Protein AF-A0AAN0SKT2-F1 (afdb_monomer_lite)

Structure (mmCIF, N/CA/C/O backbone):
data_AF-A0AAN0SKT2-F1
#
_entry.id   AF-A0AAN0SKT2-F1
#
loop_
_atom_site.group_PDB
_atom_site.id
_atom_site.type_symbol
_atom_site.label_atom_id
_atom_site.label_alt_id
_atom_site.label_comp_id
_atom_site.label_asym_id
_atom_site.label_entity_id
_atom_site.label_seq_id
_atom_site.pdbx_PDB_ins_code
_atom_site.Cartn_x
_atom_site.Cartn_y
_atom_site.Cartn_z
_atom_site.occupancy
_atom_site.B_iso_or_equiv
_atom_site.auth_seq_id
_atom_site.auth_comp_id
_atom_site.auth_asym_id
_atom_site.auth_atom_id
_atom_site.pdbx_PDB_model_num
ATOM 1 N N . MET A 1 1 ? 56.799 11.874 -54.234 1.00 42.91 1 MET A N 1
ATOM 2 C CA . MET A 1 1 ? 55.718 11.894 -53.226 1.00 42.91 1 MET A CA 1
ATOM 3 C C . MET A 1 1 ? 56.307 11.417 -51.913 1.00 42.91 1 MET A C 1
ATOM 5 O O . MET A 1 1 ? 56.410 10.221 -51.697 1.00 42.91 1 MET A O 1
ATOM 9 N N . HIS A 1 2 ? 56.793 12.345 -51.094 1.00 41.38 2 HIS A N 1
ATOM 10 C CA . HIS A 1 2 ? 57.311 12.029 -49.767 1.00 41.38 2 HIS A CA 1
ATOM 11 C C . HIS A 1 2 ? 56.230 12.372 -48.746 1.00 41.38 2 HIS A C 1
ATOM 13 O O . HIS A 1 2 ? 56.088 13.529 -48.367 1.00 41.38 2 HIS A O 1
ATOM 19 N N . PHE A 1 3 ? 55.468 11.366 -48.320 1.00 46.66 3 PHE A N 1
ATOM 20 C CA . PHE A 1 3 ? 54.806 11.412 -47.021 1.00 46.66 3 PHE A CA 1
ATOM 21 C C . PHE A 1 3 ? 55.789 10.825 -46.009 1.00 46.66 3 PHE A C 1
ATOM 23 O O . PHE A 1 3 ? 55.989 9.617 -45.919 1.00 46.66 3 PHE A O 1
ATOM 30 N N . SER A 1 4 ? 56.495 11.719 -45.323 1.00 54.00 4 SER A N 1
ATOM 31 C CA . SER A 1 4 ? 57.248 11.399 -44.116 1.00 54.00 4 SER A CA 1
ATOM 32 C C . SER A 1 4 ? 56.243 11.052 -43.019 1.00 54.00 4 SER A C 1
ATOM 34 O O . SER A 1 4 ? 55.553 11.942 -42.529 1.00 54.00 4 SER A O 1
ATOM 36 N N . SER A 1 5 ? 56.189 9.767 -42.650 1.00 68.44 5 SER A N 1
ATOM 37 C CA . SER A 1 5 ? 55.204 9.140 -41.752 1.00 68.44 5 SER A CA 1
ATOM 38 C C . SER A 1 5 ? 53.780 9.188 -42.317 1.00 68.44 5 SER A C 1
ATOM 40 O O . SER A 1 5 ? 53.312 10.253 -42.703 1.00 68.44 5 SER A O 1
ATOM 42 N N . GLY A 1 6 ? 53.047 8.078 -42.381 1.00 53.19 6 GLY A N 1
ATOM 43 C CA . GLY A 1 6 ? 51.625 8.229 -42.688 1.00 53.19 6 GLY A CA 1
ATOM 44 C C . GLY A 1 6 ? 50.953 7.007 -43.260 1.00 53.19 6 GLY A C 1
ATOM 45 O O . GLY A 1 6 ? 51.265 6.574 -44.365 1.00 53.19 6 GLY A O 1
ATOM 46 N N . TYR A 1 7 ? 49.975 6.521 -42.505 1.00 63.28 7 TYR A N 1
ATOM 47 C CA . TYR A 1 7 ? 48.853 5.743 -43.007 1.00 63.28 7 TYR A CA 1
ATOM 48 C C . TYR A 1 7 ? 48.294 6.343 -44.305 1.00 63.28 7 TYR A C 1
ATOM 50 O O . TYR A 1 7 ? 48.241 7.567 -44.466 1.00 63.28 7 TYR A O 1
ATOM 58 N N . SER A 1 8 ? 47.832 5.494 -45.223 1.00 81.00 8 SER A N 1
ATOM 59 C CA . SER A 1 8 ? 47.106 5.965 -46.400 1.00 81.00 8 SER A CA 1
ATOM 60 C C . SER A 1 8 ? 45.823 6.697 -45.979 1.00 81.00 8 SER A C 1
ATOM 62 O O . SER A 1 8 ? 45.247 6.453 -44.914 1.00 81.00 8 SER A O 1
ATOM 64 N N . LEU A 1 9 ? 45.339 7.602 -46.832 1.00 79.81 9 LEU A N 1
ATOM 65 C CA . LEU A 1 9 ? 44.083 8.323 -46.600 1.00 79.81 9 LEU A CA 1
ATOM 66 C C . LEU A 1 9 ? 42.910 7.356 -46.346 1.00 79.81 9 LEU A C 1
ATOM 68 O O . LEU A 1 9 ? 42.056 7.625 -45.505 1.00 79.81 9 LEU A O 1
ATOM 72 N N . VAL A 1 10 ? 42.915 6.197 -47.012 1.00 81.44 10 VAL A N 1
ATOM 73 C CA . VAL A 1 10 ? 41.916 5.134 -46.832 1.00 81.44 10 VAL A CA 1
ATOM 74 C C . VAL A 1 10 ? 42.013 4.501 -45.444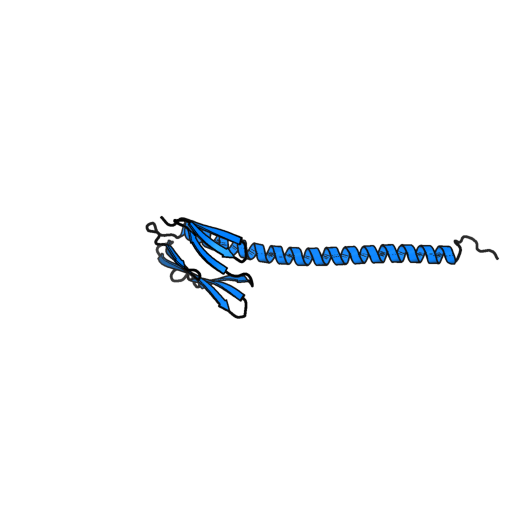 1.00 81.44 10 VAL A C 1
ATOM 76 O O . VAL A 1 10 ? 40.995 4.336 -44.780 1.00 81.44 10 VAL A O 1
ATOM 79 N N . GLU A 1 11 ? 43.221 4.194 -44.972 1.00 82.88 11 GLU A N 1
ATOM 80 C CA . GLU A 1 11 ? 43.438 3.621 -43.635 1.00 82.88 11 GLU A CA 1
ATOM 81 C C . GLU A 1 11 ? 43.041 4.604 -42.531 1.00 82.88 11 GLU A C 1
ATOM 83 O O . GLU A 1 11 ? 42.430 4.210 -41.541 1.00 82.88 11 GLU A O 1
ATOM 88 N N . THR A 1 12 ? 43.313 5.896 -42.729 1.00 84.06 12 THR A N 1
ATOM 89 C CA . THR A 1 12 ? 42.918 6.948 -41.783 1.00 84.06 12 THR A CA 1
ATOM 90 C C . THR A 1 12 ? 41.394 7.086 -41.711 1.00 84.06 12 THR A C 1
ATOM 92 O O . THR A 1 12 ? 40.831 7.170 -40.620 1.00 84.06 12 THR A O 1
ATOM 95 N N . LEU A 1 13 ? 40.699 7.050 -42.855 1.00 85.19 13 LEU A N 1
ATOM 96 C CA . LEU A 1 13 ? 39.233 7.073 -42.908 1.00 85.19 13 LEU A CA 1
ATOM 97 C C . LEU A 1 13 ? 38.610 5.816 -42.288 1.00 85.19 13 LEU A C 1
ATOM 99 O O . LEU A 1 13 ? 37.642 5.926 -41.537 1.00 85.19 13 LEU A O 1
ATOM 103 N N . ALA A 1 14 ? 39.176 4.638 -42.560 1.00 85.19 14 ALA A N 1
ATOM 104 C CA . ALA A 1 14 ? 38.724 3.382 -41.970 1.00 85.19 14 ALA A CA 1
ATOM 105 C C . ALA A 1 14 ? 38.882 3.395 -40.441 1.00 85.19 14 ALA A C 1
ATOM 107 O O . ALA A 1 14 ? 37.960 3.021 -39.718 1.00 85.19 14 ALA A O 1
ATOM 108 N N . LEU A 1 15 ? 40.013 3.897 -39.938 1.00 88.56 15 LEU A N 1
ATOM 109 C CA . LEU A 1 15 ? 40.272 4.010 -38.505 1.00 88.56 15 LEU A CA 1
ATOM 110 C C . LEU A 1 15 ? 39.320 5.010 -37.832 1.00 88.56 15 LEU A C 1
ATOM 112 O O . LEU A 1 15 ? 38.754 4.698 -36.785 1.00 88.56 15 LEU A O 1
ATOM 116 N N . MET A 1 16 ? 39.064 6.166 -38.459 1.00 88.81 16 MET A N 1
ATOM 117 C CA . MET A 1 16 ? 38.055 7.116 -37.976 1.00 88.81 16 MET A CA 1
ATOM 118 C C . MET A 1 16 ? 36.652 6.502 -37.952 1.00 88.81 16 MET A C 1
ATOM 120 O O . MET A 1 16 ? 35.941 6.664 -36.964 1.00 88.81 16 MET A O 1
ATOM 124 N N . PHE A 1 17 ? 36.255 5.759 -38.987 1.00 90.06 17 PHE A N 1
ATOM 125 C CA . PHE A 1 17 ? 34.953 5.089 -39.028 1.00 90.06 17 PHE A CA 1
ATOM 126 C C . PHE A 1 17 ? 34.803 4.041 -37.913 1.00 90.06 17 PHE A C 1
ATOM 128 O O . PHE A 1 17 ? 33.774 4.000 -37.233 1.00 90.06 17 PHE A O 1
ATOM 135 N N . CYS A 1 18 ? 35.842 3.236 -37.669 1.00 90.50 18 CYS A N 1
ATOM 136 C CA . CYS A 1 18 ? 35.865 2.273 -36.569 1.00 90.50 18 CYS A CA 1
ATOM 137 C C . CYS A 1 18 ? 35.736 2.967 -35.206 1.00 90.50 18 CYS A C 1
ATOM 139 O O . CYS A 1 18 ? 34.903 2.563 -34.395 1.00 90.50 18 CYS A O 1
ATOM 141 N N . ILE A 1 19 ? 36.495 4.043 -34.968 1.00 91.50 19 ILE A N 1
ATOM 142 C CA . ILE A 1 19 ? 36.412 4.822 -33.723 1.00 91.50 19 ILE A CA 1
ATOM 143 C C . ILE A 1 19 ? 35.011 5.416 -33.552 1.00 91.50 19 ILE A C 1
ATOM 145 O O . ILE A 1 19 ? 34.413 5.266 -32.489 1.00 91.50 19 ILE A O 1
ATOM 149 N N . CYS A 1 20 ? 34.447 6.025 -34.597 1.00 91.12 20 CYS A N 1
ATOM 150 C CA . CYS A 1 20 ? 33.089 6.566 -34.566 1.00 91.12 20 CYS A CA 1
ATOM 151 C C . CYS A 1 20 ? 32.056 5.486 -34.22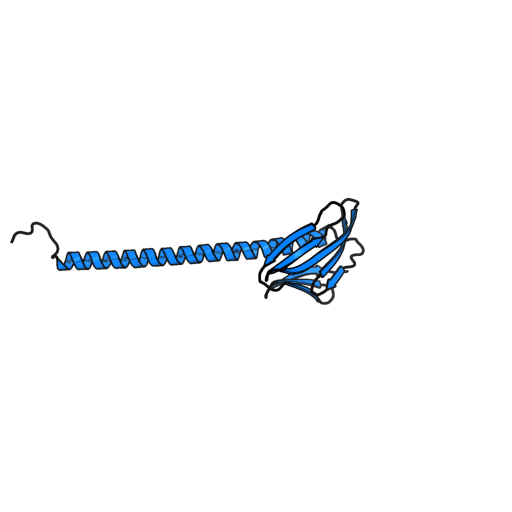7 1.00 91.12 20 CYS A C 1
ATOM 153 O O . CYS A 1 20 ? 31.167 5.725 -33.415 1.00 91.12 20 CYS A O 1
ATOM 155 N N . THR A 1 21 ? 32.194 4.285 -34.790 1.00 92.19 21 THR A N 1
ATOM 156 C CA . THR A 1 21 ? 31.291 3.163 -34.499 1.00 92.19 21 THR A CA 1
ATOM 157 C C . THR A 1 21 ? 31.382 2.744 -33.032 1.00 92.19 21 THR A C 1
ATOM 159 O O . THR A 1 21 ? 30.355 2.607 -32.368 1.00 92.19 21 THR A O 1
ATOM 162 N N . VAL A 1 22 ? 32.597 2.609 -32.492 1.00 93.31 22 VAL A N 1
ATOM 163 C CA . VAL A 1 22 ? 32.817 2.267 -31.076 1.00 93.31 22 VAL A CA 1
ATOM 164 C C . VAL A 1 22 ? 32.230 3.336 -30.153 1.00 93.31 22 VAL A C 1
ATOM 166 O O . VAL A 1 22 ? 31.532 3.003 -29.196 1.00 93.31 22 VAL A O 1
ATOM 169 N N . VAL A 1 23 ? 32.450 4.617 -30.459 1.00 93.44 23 VAL A N 1
ATOM 170 C CA . VAL A 1 23 ? 31.891 5.736 -29.687 1.00 93.44 23 VAL A CA 1
ATOM 171 C C . VAL A 1 23 ? 30.363 5.722 -29.733 1.00 93.44 23 VAL A C 1
ATOM 173 O O . VAL A 1 23 ? 29.727 5.840 -28.689 1.00 93.44 23 VAL A O 1
ATOM 176 N N . MET A 1 24 ? 29.758 5.517 -30.905 1.00 92.44 24 MET A N 1
ATOM 177 C CA . MET A 1 24 ? 28.300 5.463 -31.057 1.00 92.44 24 MET A CA 1
ATOM 178 C C . MET A 1 24 ? 27.681 4.304 -30.270 1.00 92.44 24 MET A C 1
ATOM 180 O O . MET A 1 24 ? 26.698 4.507 -29.557 1.00 92.44 24 MET A O 1
ATOM 184 N N . VAL A 1 25 ? 28.276 3.109 -30.334 1.00 93.38 25 VAL A N 1
ATOM 185 C CA . VAL A 1 25 ? 27.835 1.948 -29.541 1.00 93.38 25 VAL A CA 1
ATOM 186 C C . VAL A 1 25 ? 27.988 2.220 -28.043 1.00 93.38 25 VAL A C 1
ATOM 188 O O . VAL A 1 25 ? 27.077 1.911 -27.270 1.00 93.38 25 VAL A O 1
ATOM 191 N N . GLY A 1 26 ? 29.094 2.839 -27.622 1.00 90.94 26 GLY A N 1
ATOM 192 C CA . GLY A 1 26 ? 29.319 3.234 -26.232 1.00 90.94 26 GLY A CA 1
ATOM 193 C C . GLY A 1 26 ? 28.270 4.228 -25.726 1.00 90.94 26 GLY A C 1
ATOM 194 O O . GLY A 1 26 ? 27.662 4.005 -24.679 1.00 90.94 26 GLY A O 1
ATOM 195 N N . LEU A 1 27 ? 27.987 5.284 -26.494 1.00 91.44 27 LEU A N 1
ATOM 196 C CA . LEU A 1 27 ? 26.970 6.286 -26.158 1.00 91.44 27 LEU A CA 1
ATOM 197 C C . LEU A 1 27 ? 25.559 5.688 -26.128 1.00 91.44 27 LEU A C 1
ATOM 199 O O . LEU A 1 27 ? 24.777 6.008 -25.231 1.00 91.44 27 LEU A O 1
ATOM 203 N N . PHE A 1 28 ? 25.232 4.794 -27.064 1.00 89.94 28 PHE A N 1
ATOM 204 C CA . PHE A 1 28 ? 23.941 4.107 -27.086 1.00 89.94 28 PHE A CA 1
ATOM 205 C C . PHE A 1 28 ? 23.765 3.193 -25.869 1.00 89.94 28 PHE A C 1
ATOM 207 O O . PHE A 1 28 ? 22.729 3.235 -25.207 1.00 89.94 28 PHE A O 1
ATOM 214 N N . SER A 1 29 ? 24.803 2.428 -25.526 1.00 88.38 29 SER A N 1
ATOM 215 C CA . SER A 1 29 ? 24.805 1.548 -24.353 1.00 88.38 29 SER A CA 1
ATOM 216 C C . SER A 1 29 ? 24.652 2.347 -23.058 1.00 88.38 29 SER A C 1
ATOM 218 O O . SER A 1 29 ? 23.847 1.987 -22.200 1.00 88.38 29 SER A O 1
ATOM 220 N N . LEU A 1 30 ? 25.358 3.477 -22.941 1.00 89.44 30 LEU A N 1
ATOM 221 C CA . LEU A 1 30 ? 25.233 4.389 -21.805 1.00 89.44 30 LEU A CA 1
ATOM 222 C C . LEU A 1 30 ? 23.826 4.997 -21.717 1.00 89.44 30 LEU A C 1
ATOM 224 O O . LEU A 1 30 ? 23.242 5.034 -20.637 1.00 89.44 30 LEU A O 1
ATOM 228 N N . SER A 1 31 ? 23.255 5.438 -22.842 1.00 89.31 31 SER A N 1
ATOM 229 C CA . SER A 1 31 ? 21.890 5.978 -22.888 1.00 89.31 31 SER A CA 1
ATOM 230 C C . SER A 1 31 ? 20.857 4.944 -22.437 1.00 89.31 31 SER A C 1
ATOM 232 O O . SER A 1 31 ? 19.975 5.260 -21.634 1.00 89.31 31 SER A O 1
ATOM 234 N N . LEU A 1 32 ? 20.989 3.699 -22.903 1.00 87.88 32 LEU A N 1
ATOM 235 C CA . LEU A 1 32 ? 20.121 2.599 -22.500 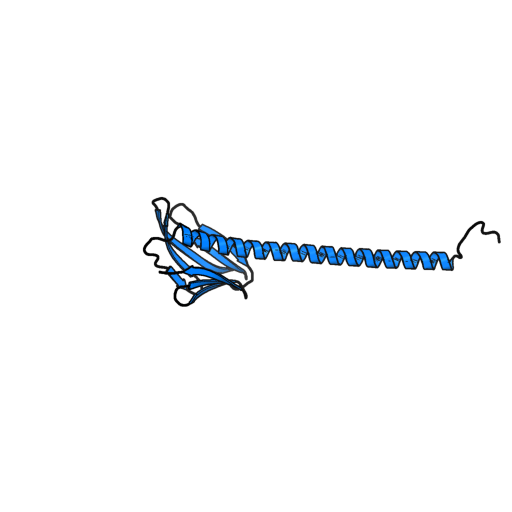1.00 87.88 32 LEU A CA 1
ATOM 236 C C . LEU A 1 32 ? 20.262 2.307 -21.002 1.00 87.88 32 LEU A C 1
ATOM 238 O O . LEU A 1 32 ? 19.256 2.256 -20.302 1.00 87.88 32 LEU A O 1
ATOM 242 N N . ALA A 1 33 ? 21.492 2.200 -20.492 1.00 87.56 33 ALA A N 1
ATOM 243 C CA . ALA A 1 33 ? 21.752 1.968 -19.073 1.00 87.56 33 ALA A CA 1
ATOM 244 C C . ALA A 1 33 ? 21.160 3.076 -18.186 1.00 87.56 33 ALA A C 1
ATOM 246 O O . ALA A 1 33 ? 20.529 2.783 -17.170 1.00 87.56 33 ALA A O 1
ATOM 247 N N . MET A 1 34 ? 21.297 4.343 -18.589 1.00 85.75 34 MET A N 1
ATOM 248 C CA . MET A 1 34 ? 20.731 5.480 -17.858 1.00 85.75 34 MET A CA 1
ATOM 249 C C . MET A 1 34 ? 19.199 5.470 -17.858 1.00 85.75 34 MET A C 1
ATOM 251 O O . MET A 1 34 ? 18.595 5.695 -16.810 1.00 85.75 34 MET A O 1
ATOM 255 N N . LYS A 1 35 ? 18.557 5.160 -18.994 1.00 83.12 35 LYS A N 1
ATOM 256 C CA . LYS A 1 35 ? 17.092 5.015 -19.069 1.00 83.12 35 LYS A CA 1
ATOM 257 C C . LYS A 1 35 ? 16.591 3.870 -18.195 1.00 83.12 35 LYS A C 1
ATOM 259 O O . LYS A 1 35 ? 15.628 4.053 -17.455 1.00 83.12 35 LYS A O 1
ATOM 264 N N . THR A 1 36 ? 17.254 2.716 -18.248 1.00 81.19 36 THR A N 1
ATOM 265 C CA . THR A 1 36 ? 16.908 1.560 -17.413 1.00 81.19 36 THR A CA 1
ATOM 266 C C . THR A 1 36 ? 17.066 1.891 -15.937 1.00 81.19 36 THR A C 1
ATOM 268 O O . THR A 1 36 ? 16.161 1.608 -15.162 1.00 81.19 36 THR A O 1
ATOM 271 N N . ARG A 1 37 ? 18.158 2.557 -15.544 1.00 80.88 37 ARG A N 1
ATOM 272 C CA . ARG A 1 37 ? 18.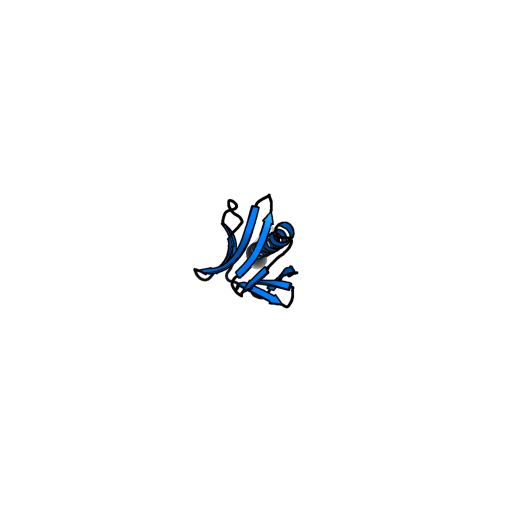365 3.003 -14.162 1.00 80.88 37 ARG A CA 1
ATOM 273 C C . ARG A 1 37 ? 17.266 3.958 -13.701 1.00 80.88 37 ARG A C 1
ATOM 275 O O . ARG A 1 37 ? 16.746 3.769 -12.613 1.00 80.88 37 ARG A O 1
ATOM 282 N N . ALA A 1 38 ? 16.912 4.960 -14.505 1.00 78.00 38 ALA A N 1
ATOM 283 C CA . ALA A 1 38 ? 15.866 5.916 -14.144 1.00 78.00 38 ALA A CA 1
ATOM 284 C C . ALA A 1 38 ? 14.507 5.228 -13.952 1.00 78.00 38 ALA A C 1
ATOM 286 O O . ALA A 1 38 ? 13.814 5.499 -12.976 1.00 78.00 38 ALA A O 1
ATOM 287 N N . ARG A 1 39 ? 14.164 4.292 -14.845 1.00 76.94 39 ARG A N 1
ATOM 288 C CA . ARG A 1 39 ? 12.946 3.487 -14.721 1.00 76.94 39 ARG A CA 1
ATOM 289 C C . ARG A 1 39 ? 12.972 2.602 -13.477 1.00 76.94 39 ARG A C 1
ATOM 291 O O . ARG A 1 39 ? 12.001 2.585 -12.741 1.00 76.94 39 ARG A O 1
ATOM 298 N N . LEU A 1 40 ? 14.097 1.941 -13.211 1.00 80.19 40 LEU A N 1
ATOM 299 C CA . LEU A 1 40 ? 14.262 1.093 -12.034 1.00 80.19 40 LEU A CA 1
ATOM 300 C C . LEU A 1 40 ? 14.133 1.895 -10.733 1.00 80.19 40 LEU A C 1
ATOM 302 O O . LEU A 1 40 ? 13.497 1.433 -9.799 1.00 80.19 40 LEU A O 1
ATOM 306 N N . VAL A 1 41 ? 14.718 3.095 -10.671 1.00 80.31 41 VAL A N 1
ATOM 307 C CA . VAL A 1 41 ? 14.589 3.982 -9.504 1.00 80.31 41 VAL A CA 1
ATOM 308 C C . VAL A 1 41 ? 13.130 4.363 -9.281 1.00 80.31 41 VAL A C 1
ATOM 310 O O . VAL A 1 41 ? 12.669 4.287 -8.153 1.00 80.31 41 VAL A O 1
ATOM 313 N N . TYR A 1 42 ? 12.402 4.715 -10.342 1.00 74.06 42 TYR A N 1
ATOM 314 C CA . TYR A 1 42 ? 10.977 5.031 -10.248 1.00 74.06 42 TYR A CA 1
ATOM 315 C C . TYR A 1 42 ? 10.136 3.832 -9.785 1.00 74.06 42 TYR A C 1
ATOM 317 O O . TYR A 1 42 ? 9.294 3.974 -8.904 1.00 74.06 42 TYR A O 1
ATOM 325 N N . ASP A 1 43 ? 10.390 2.644 -10.336 1.00 75.25 43 ASP A N 1
ATOM 326 C CA . ASP A 1 43 ? 9.680 1.426 -9.941 1.00 75.25 43 ASP A CA 1
ATOM 327 C C . ASP A 1 43 ? 9.984 1.052 -8.474 1.00 75.25 43 ASP A C 1
ATOM 329 O O . ASP A 1 43 ? 9.091 0.609 -7.754 1.00 75.25 43 ASP A O 1
ATOM 333 N N . ILE A 1 44 ? 11.223 1.269 -8.008 1.00 81.31 44 ILE A N 1
ATOM 334 C CA . ILE A 1 44 ? 11.613 1.079 -6.602 1.00 81.31 44 ILE A CA 1
ATOM 335 C C . ILE A 1 44 ? 10.911 2.091 -5.697 1.00 81.31 44 ILE A C 1
ATOM 337 O O . ILE A 1 44 ? 10.436 1.696 -4.639 1.00 81.31 44 ILE A O 1
ATOM 341 N N . ASP A 1 45 ? 10.841 3.360 -6.091 1.00 77.94 45 ASP A N 1
ATOM 342 C CA . ASP A 1 45 ? 10.184 4.421 -5.319 1.00 77.94 45 ASP A CA 1
ATOM 343 C C . ASP A 1 45 ? 8.698 4.091 -5.104 1.00 77.94 45 ASP A C 1
ATOM 345 O O . ASP A 1 45 ? 8.225 4.029 -3.972 1.00 77.94 45 ASP A O 1
ATOM 349 N N . LEU A 1 46 ? 8.000 3.699 -6.177 1.00 79.00 46 LEU A N 1
ATOM 350 C CA . LEU A 1 46 ? 6.603 3.260 -6.110 1.00 79.00 46 LEU A CA 1
ATOM 351 C C . LEU A 1 46 ? 6.399 2.030 -5.218 1.00 79.00 46 LEU A C 1
ATOM 353 O O . LEU A 1 46 ? 5.460 1.986 -4.426 1.00 79.00 46 LEU A O 1
ATOM 357 N N . LEU A 1 47 ? 7.260 1.015 -5.343 1.00 84.81 47 LEU A N 1
ATOM 358 C CA . LEU A 1 47 ? 7.191 -0.167 -4.478 1.00 84.81 47 LEU A CA 1
ATOM 359 C C . LEU A 1 47 ? 7.478 0.193 -3.018 1.00 84.81 47 LEU A C 1
ATOM 361 O O . LEU A 1 47 ? 6.890 -0.388 -2.112 1.00 84.81 47 LEU A O 1
ATOM 365 N N . THR A 1 48 ? 8.372 1.148 -2.786 1.00 86.38 48 THR A N 1
ATOM 366 C CA . THR A 1 48 ? 8.729 1.615 -1.448 1.00 86.38 48 THR A CA 1
ATOM 367 C C . THR A 1 48 ? 7.538 2.306 -0.786 1.00 86.38 48 THR A C 1
ATOM 369 O O . THR A 1 48 ? 7.230 1.984 0.359 1.00 86.38 48 THR A O 1
ATOM 372 N N . ASP A 1 49 ? 6.804 3.152 -1.513 1.00 87.62 49 ASP A N 1
ATOM 373 C CA . ASP A 1 49 ? 5.554 3.759 -1.034 1.00 87.62 49 ASP A CA 1
ATOM 374 C C . ASP A 1 49 ? 4.487 2.702 -0.697 1.00 87.62 49 ASP A C 1
ATOM 376 O O . ASP A 1 49 ? 3.827 2.792 0.342 1.00 87.62 49 ASP A O 1
ATOM 380 N N . GLU A 1 50 ? 4.346 1.662 -1.531 1.00 91.69 50 GLU A N 1
ATOM 381 C CA . GLU A 1 50 ? 3.460 0.515 -1.264 1.00 91.69 50 GLU A CA 1
ATOM 382 C C . GLU A 1 50 ? 3.836 -0.189 0.042 1.00 91.69 50 GLU A C 1
ATOM 384 O O . GLU A 1 50 ? 2.978 -0.388 0.907 1.00 91.69 50 GLU A O 1
ATOM 389 N N . PHE A 1 51 ? 5.119 -0.506 0.225 1.00 91.25 51 PHE A N 1
ATOM 390 C CA . PHE A 1 51 ? 5.606 -1.138 1.448 1.00 91.25 51 PHE A CA 1
ATOM 391 C C . PHE A 1 51 ? 5.415 -0.252 2.678 1.00 91.25 51 PHE A C 1
ATOM 393 O O . PHE A 1 51 ? 4.968 -0.760 3.702 1.00 91.25 51 PHE A O 1
ATOM 400 N N . TYR A 1 52 ? 5.687 1.051 2.591 1.00 92.81 52 TYR A N 1
ATOM 401 C CA . TYR A 1 52 ? 5.473 1.971 3.709 1.00 92.81 52 TYR A CA 1
ATOM 402 C C . TYR A 1 52 ? 4.001 2.069 4.105 1.00 92.81 52 TYR A C 1
ATOM 404 O O . TYR A 1 52 ? 3.691 2.066 5.295 1.00 92.81 52 TYR A O 1
ATOM 412 N N . ALA A 1 53 ? 3.082 2.129 3.138 1.00 94.44 53 ALA A N 1
ATOM 413 C CA . ALA A 1 53 ? 1.652 2.173 3.424 1.00 94.44 53 ALA A CA 1
ATOM 414 C C . ALA A 1 53 ? 1.174 0.889 4.120 1.00 94.44 53 ALA A C 1
ATOM 416 O O . ALA A 1 53 ? 0.438 0.957 5.107 1.00 94.44 53 ALA A O 1
ATOM 417 N N . VAL A 1 54 ? 1.610 -0.273 3.628 1.00 95.88 54 VAL A N 1
ATOM 418 C CA . VAL A 1 54 ? 1.288 -1.584 4.209 1.00 95.88 54 VAL A CA 1
ATOM 419 C C . VAL A 1 54 ? 1.873 -1.725 5.613 1.00 95.88 54 VAL A C 1
ATOM 421 O O . VAL A 1 54 ? 1.143 -2.079 6.539 1.00 95.88 54 VAL A O 1
ATOM 424 N N . ASP A 1 55 ? 3.158 -1.416 5.784 1.00 94.81 55 ASP A N 1
ATOM 425 C CA . ASP A 1 55 ? 3.852 -1.497 7.072 1.00 94.81 55 ASP A CA 1
ATOM 426 C C . ASP A 1 55 ? 3.216 -0.560 8.101 1.00 94.81 55 ASP A C 1
ATOM 428 O O . ASP A 1 55 ? 2.945 -0.967 9.229 1.00 94.81 55 ASP A O 1
ATOM 432 N N . PHE A 1 56 ? 2.848 0.657 7.691 1.00 95.19 56 PHE A N 1
ATOM 433 C CA . PHE A 1 56 ? 2.131 1.594 8.548 1.00 95.19 56 PHE A CA 1
ATOM 434 C C . PHE A 1 56 ? 0.783 1.033 9.016 1.00 95.19 56 PHE A C 1
ATOM 436 O O . PHE A 1 56 ? 0.487 1.088 10.209 1.00 95.19 56 PHE A O 1
ATOM 443 N N . MET A 1 57 ? -0.040 0.496 8.105 1.00 95.88 57 MET A N 1
ATOM 444 C CA . MET A 1 57 ? -1.347 -0.080 8.457 1.00 95.88 57 MET A CA 1
ATOM 445 C C . MET A 1 57 ? -1.201 -1.263 9.415 1.00 95.88 57 MET A C 1
ATOM 447 O O . MET A 1 57 ? -1.927 -1.357 10.406 1.00 95.88 57 MET A O 1
ATOM 451 N N . ARG A 1 58 ? -0.239 -2.144 9.132 1.00 95.31 58 ARG A N 1
ATOM 452 C CA . ARG A 1 58 ? 0.070 -3.305 9.963 1.00 95.31 58 ARG A CA 1
ATOM 453 C C . ARG A 1 58 ? 0.530 -2.884 11.355 1.00 95.31 58 ARG A C 1
ATOM 455 O O . ARG A 1 58 ? -0.058 -3.304 12.346 1.00 95.31 58 ARG A O 1
ATOM 462 N N . HIS A 1 59 ? 1.535 -2.019 11.434 1.00 94.75 59 HIS A N 1
ATOM 463 C CA . HIS A 1 59 ? 2.078 -1.546 12.701 1.00 94.75 59 HIS A CA 1
ATOM 464 C C . HIS A 1 59 ? 1.027 -0.799 13.528 1.00 94.75 59 HIS A C 1
ATOM 466 O O . HIS A 1 59 ? 0.929 -0.972 14.743 1.00 94.75 59 HIS A O 1
ATOM 472 N N . GLU A 1 60 ? 0.198 0.017 12.878 1.00 94.31 60 GLU A N 1
ATOM 473 C CA . GLU A 1 60 ? -0.875 0.732 13.554 1.00 94.31 60 GLU A CA 1
ATOM 474 C C . GLU A 1 60 ? -1.930 -0.220 14.129 1.00 94.31 60 GLU A C 1
ATOM 476 O O . GLU A 1 60 ? -2.377 -0.007 15.258 1.00 94.31 60 GLU A O 1
ATOM 481 N N . TYR A 1 61 ? -2.293 -1.281 13.408 1.00 93.75 61 TYR A N 1
ATOM 482 C CA . TYR A 1 61 ? -3.147 -2.328 13.958 1.00 93.75 61 TYR A CA 1
ATOM 483 C C . TYR A 1 61 ? -2.487 -3.018 15.158 1.00 93.75 61 TYR A C 1
ATOM 485 O O . TYR A 1 61 ? -3.086 -3.073 16.230 1.00 93.75 61 TYR A O 1
ATOM 493 N N . GLU A 1 62 ? -1.242 -3.472 15.011 1.00 92.50 62 GLU A N 1
ATOM 494 C CA . GLU A 1 62 ? -0.501 -4.191 16.056 1.00 92.50 62 GLU A CA 1
ATOM 495 C C . GLU A 1 62 ? -0.378 -3.384 17.359 1.00 92.50 62 GLU A C 1
ATOM 497 O O . GLU A 1 62 ? -0.490 -3.941 18.450 1.00 92.50 62 GLU A O 1
ATOM 502 N N . VAL A 1 63 ? -0.167 -2.069 17.260 1.00 92.12 63 VAL A N 1
ATOM 503 C CA . VAL A 1 63 ? 0.070 -1.209 18.428 1.00 92.12 63 VAL A CA 1
ATOM 504 C C . VAL A 1 63 ? -1.215 -0.629 19.010 1.00 92.12 63 VAL A C 1
ATOM 506 O O . VAL A 1 63 ? -1.301 -0.430 20.224 1.00 92.12 63 VAL A O 1
ATOM 509 N N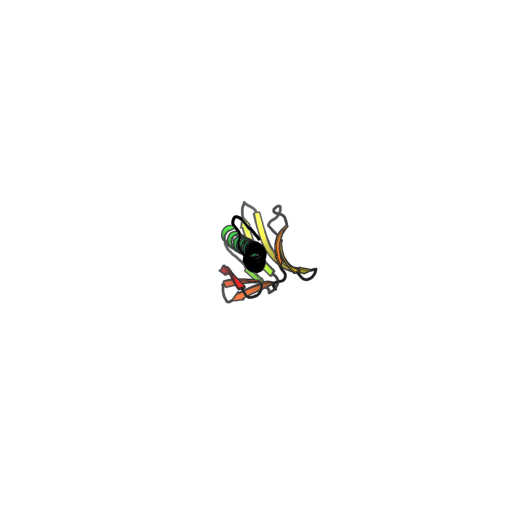 . LYS A 1 64 ? -2.201 -0.294 18.170 1.00 92.25 64 LYS A N 1
ATOM 510 C CA . LYS A 1 64 ? -3.375 0.477 18.606 1.00 92.25 64 LYS A CA 1
ATOM 511 C C . LYS A 1 64 ? -4.644 -0.348 18.751 1.00 92.25 64 LYS A C 1
ATOM 513 O O . LYS A 1 64 ? -5.601 0.189 19.313 1.00 92.25 64 LYS A O 1
ATOM 518 N N . ALA A 1 65 ? -4.704 -1.585 18.253 1.00 88.50 65 ALA A N 1
ATOM 519 C CA . ALA A 1 65 ? -5.903 -2.410 18.371 1.00 88.50 65 ALA A CA 1
ATOM 520 C C . ALA A 1 65 ? -6.334 -2.561 19.839 1.00 88.50 65 ALA A C 1
ATOM 522 O O . ALA A 1 65 ? -5.532 -2.815 20.736 1.00 88.50 65 ALA A O 1
ATOM 523 N N . ALA A 1 66 ? -7.627 -2.372 20.097 1.00 82.75 66 ALA A N 1
ATOM 524 C CA . ALA A 1 66 ? -8.193 -2.592 21.421 1.00 82.75 66 ALA A CA 1
ATOM 525 C C . ALA A 1 66 ? -8.212 -4.094 21.766 1.00 82.75 66 ALA A C 1
ATOM 527 O O . ALA A 1 66 ? -8.347 -4.928 20.879 1.00 82.75 66 ALA A O 1
ATOM 528 N N . ALA A 1 67 ? -8.177 -4.429 23.062 1.00 71.81 67 ALA A N 1
ATOM 529 C CA . ALA A 1 67 ? -8.185 -5.814 23.560 1.00 71.81 67 ALA A CA 1
ATOM 530 C C . ALA A 1 67 ? -9.433 -6.641 23.174 1.00 71.81 67 ALA A C 1
ATOM 532 O O . ALA A 1 67 ? -9.431 -7.855 23.315 1.00 71.81 67 ALA A O 1
ATOM 533 N N . SER A 1 68 ? -10.510 -5.994 22.718 1.00 64.50 68 SER A N 1
ATOM 534 C CA . SER A 1 68 ? -11.600 -6.633 21.977 1.00 64.50 68 SER A CA 1
ATOM 535 C C . SER A 1 68 ? -11.612 -6.068 20.556 1.00 64.50 68 SER A C 1
ATOM 537 O O . SER A 1 68 ? -12.367 -5.147 20.215 1.00 64.50 68 SER A O 1
ATOM 539 N N . SER A 1 69 ? -10.692 -6.563 19.732 1.00 62.81 69 SER A N 1
ATOM 540 C CA . SER A 1 69 ? -10.442 -6.072 18.379 1.00 62.81 69 SER A CA 1
ATOM 541 C C . SER A 1 69 ? -11.566 -6.503 17.434 1.00 62.81 69 SER A C 1
ATOM 543 O O . SER A 1 69 ? -11.464 -7.463 16.680 1.00 62.81 69 SER A O 1
ATOM 545 N N . SER A 1 70 ? -12.682 -5.767 17.426 1.00 81.69 70 SER A N 1
ATOM 546 C CA . SER A 1 70 ? -13.649 -5.920 16.338 1.00 81.69 70 SER A CA 1
ATOM 547 C C . SER A 1 70 ? -13.055 -5.295 15.075 1.00 81.69 70 SER A C 1
ATOM 549 O O . SER A 1 70 ? -13.062 -4.066 14.928 1.00 81.69 70 SER A O 1
ATOM 551 N N . VAL A 1 71 ? -12.520 -6.135 14.194 1.00 90.12 71 VAL A N 1
ATOM 552 C CA . VAL A 1 71 ? -12.093 -5.755 12.846 1.00 90.12 71 VAL A CA 1
ATOM 553 C C . VAL A 1 71 ? -13.270 -5.949 11.895 1.00 90.12 71 VAL A C 1
ATOM 555 O O . VAL A 1 71 ? -13.943 -6.975 11.917 1.00 90.12 71 VAL A O 1
ATOM 558 N N . SER A 1 72 ? -13.542 -4.942 11.074 1.00 92.75 72 SER A N 1
ATOM 559 C CA . SER A 1 72 ? -14.541 -4.976 10.012 1.00 92.75 72 SER A CA 1
ATOM 560 C C . SER A 1 72 ? -13.843 -4.709 8.691 1.00 92.75 72 SER A C 1
ATOM 562 O O . SER A 1 72 ? -13.284 -3.627 8.496 1.00 92.75 72 SER A O 1
ATOM 564 N N . VAL A 1 73 ? -13.928 -5.672 7.778 1.00 95.38 73 VAL A N 1
ATOM 565 C CA . VAL A 1 73 ? -13.313 -5.592 6.453 1.00 95.38 73 VAL A CA 1
ATOM 566 C C . VAL A 1 73 ? -14.391 -5.647 5.379 1.00 95.38 73 VAL A C 1
ATOM 568 O O . VAL A 1 73 ? -15.261 -6.514 5.386 1.00 95.38 73 VAL A O 1
ATOM 571 N N . THR A 1 74 ? -14.333 -4.708 4.447 1.00 96.19 74 THR A N 1
ATOM 572 C CA . THR A 1 74 ? -15.057 -4.739 3.174 1.00 96.19 74 THR A CA 1
ATOM 573 C C . THR A 1 74 ? -14.058 -4.499 2.051 1.00 96.19 74 THR A C 1
ATOM 575 O O . THR A 1 74 ? -12.969 -4.001 2.314 1.00 96.19 74 THR A O 1
ATOM 578 N N . LEU A 1 75 ? -14.437 -4.748 0.795 1.00 95.19 75 LEU A N 1
ATOM 579 C CA . LEU A 1 75 ? -13.560 -4.488 -0.358 1.00 95.19 75 LEU A CA 1
ATOM 580 C C . LEU A 1 75 ? -12.921 -3.090 -0.339 1.00 95.19 75 LEU A C 1
ATOM 582 O O . LEU A 1 75 ? -11.763 -2.939 -0.707 1.00 95.19 75 LEU A O 1
ATOM 586 N N . ASN A 1 76 ? -13.642 -2.079 0.152 1.00 96.81 76 ASN A N 1
ATOM 587 C CA . ASN A 1 76 ? -13.183 -0.690 0.131 1.00 96.81 76 ASN A CA 1
ATOM 588 C C . ASN A 1 76 ? -12.811 -0.145 1.511 1.00 96.81 76 ASN A C 1
ATOM 590 O O . ASN A 1 76 ? -12.476 1.035 1.620 1.00 96.81 76 ASN A O 1
ATOM 594 N N . SER A 1 77 ? -12.912 -0.940 2.579 1.00 96.56 77 SER A N 1
ATOM 595 C CA . SER A 1 77 ? -12.626 -0.440 3.920 1.00 96.56 77 SER A CA 1
ATOM 596 C C . SER A 1 77 ? -12.059 -1.481 4.870 1.00 96.56 77 SER A C 1
ATOM 598 O O . SER A 1 77 ? -12.528 -2.612 4.939 1.00 96.56 77 SER A O 1
ATOM 600 N N . LEU A 1 78 ? -11.103 -1.038 5.677 1.00 96.50 78 LEU A N 1
ATOM 601 C CA . LEU A 1 78 ? -10.620 -1.732 6.861 1.00 96.50 78 LEU A CA 1
ATOM 602 C C . LEU A 1 78 ? -10.896 -0.835 8.064 1.00 96.50 78 LEU A C 1
ATOM 604 O O . LEU A 1 78 ? -10.485 0.322 8.080 1.00 96.50 78 LEU A O 1
ATOM 608 N N . ILE A 1 79 ? -11.611 -1.339 9.064 1.00 95.38 79 ILE A N 1
ATOM 609 C CA . ILE A 1 79 ? -11.975 -0.577 10.261 1.00 95.38 79 ILE A CA 1
ATOM 610 C C . ILE A 1 79 ? -11.707 -1.436 11.485 1.00 95.38 79 ILE A C 1
ATOM 612 O O . ILE A 1 79 ? -12.125 -2.589 11.524 1.00 95.38 79 ILE A O 1
ATOM 616 N N . PHE A 1 80 ? -11.081 -0.871 12.511 1.00 94.31 80 PHE A N 1
ATOM 617 C CA . PHE A 1 80 ? -10.910 -1.561 13.784 1.00 94.31 80 PHE A CA 1
ATOM 618 C C . PHE A 1 80 ? -11.061 -0.611 14.971 1.00 94.31 80 PHE A C 1
ATOM 620 O O . PHE A 1 80 ? -10.833 0.600 14.874 1.00 94.31 80 PHE A O 1
ATOM 627 N N . ASN A 1 81 ? -11.482 -1.168 16.107 1.00 93.75 81 ASN A N 1
ATOM 628 C CA . ASN A 1 81 ? -11.511 -0.422 17.359 1.00 93.75 81 ASN A CA 1
ATOM 629 C C . ASN A 1 81 ? -10.084 -0.241 17.869 1.00 93.75 81 ASN A C 1
ATOM 631 O O . ASN A 1 81 ? -9.354 -1.218 18.039 1.00 93.75 81 ASN A O 1
ATOM 635 N N . ALA A 1 82 ? -9.723 1.001 18.163 1.00 93.00 82 ALA A N 1
ATOM 636 C CA . ALA A 1 82 ? -8.409 1.356 18.661 1.00 93.00 82 ALA A CA 1
ATOM 637 C C . ALA A 1 82 ? -8.497 1.951 20.069 1.00 93.00 82 ALA A C 1
ATOM 639 O O . ALA A 1 82 ? -9.436 2.688 20.391 1.00 93.00 82 ALA A O 1
ATOM 640 N N . ASN A 1 83 ? -7.510 1.636 20.903 1.00 92.38 83 ASN A N 1
ATOM 641 C CA . ASN A 1 83 ? -7.316 2.229 22.219 1.00 92.38 83 ASN A CA 1
ATOM 642 C C . ASN A 1 83 ? -5.827 2.514 22.428 1.00 92.38 83 ASN A C 1
ATOM 644 O O . ASN A 1 83 ? -5.053 1.613 22.739 1.00 92.38 83 ASN A O 1
ATOM 648 N N . TYR A 1 84 ? -5.432 3.769 22.244 1.00 90.25 84 TYR A N 1
ATOM 649 C CA . TYR A 1 84 ? -4.038 4.189 22.291 1.00 90.25 84 TYR A CA 1
ATOM 650 C C . TYR A 1 84 ? -3.913 5.568 22.937 1.00 90.25 84 TYR A C 1
ATOM 652 O O . TYR A 1 84 ? -4.730 6.452 22.689 1.00 90.25 84 TYR A O 1
ATOM 660 N N . ASP A 1 85 ? -2.898 5.749 23.783 1.00 88.44 85 ASP A N 1
ATOM 661 C CA . ASP A 1 85 ? -2.600 7.014 24.471 1.00 88.44 85 ASP A CA 1
ATOM 662 C C . ASP A 1 85 ? -3.829 7.682 25.130 1.00 88.44 85 ASP A C 1
ATOM 664 O O . ASP A 1 85 ? -4.155 8.847 24.900 1.00 88.44 85 ASP A O 1
ATOM 668 N N . LYS A 1 86 ? -4.570 6.904 25.935 1.00 87.88 86 LYS A N 1
ATOM 669 C CA . LYS A 1 86 ? -5.805 7.328 26.636 1.00 87.88 86 LYS A CA 1
ATOM 670 C C . LYS A 1 86 ? -6.946 7.778 25.709 1.00 87.88 86 LYS A C 1
ATOM 672 O O . LYS A 1 86 ? -7.935 8.333 26.191 1.00 87.88 86 LYS A O 1
ATOM 677 N N . LYS A 1 87 ? -6.841 7.531 24.404 1.00 89.88 87 LYS A N 1
ATOM 678 C CA . LYS A 1 87 ? -7.892 7.772 23.417 1.00 89.88 87 LYS A CA 1
ATOM 679 C C . LYS A 1 87 ? -8.440 6.443 22.932 1.00 89.88 87 LYS A C 1
ATOM 681 O O . LYS A 1 87 ? -7.690 5.550 22.551 1.00 89.88 87 LYS A O 1
ATOM 686 N N . SER A 1 88 ? -9.758 6.345 22.891 1.00 91.00 88 SER A N 1
ATOM 687 C CA . SER A 1 88 ? -10.464 5.205 22.323 1.00 91.00 88 SER A CA 1
ATOM 688 C C . SER A 1 88 ? -11.370 5.658 21.187 1.00 91.00 88 SER A C 1
ATOM 690 O O . SER A 1 88 ? -11.864 6.789 21.164 1.00 91.00 88 SER A O 1
ATOM 692 N N . GLY A 1 89 ? -11.557 4.788 20.204 1.00 91.88 89 GLY A N 1
ATOM 693 C CA . GLY A 1 89 ? -12.367 5.092 19.036 1.00 91.88 89 GLY A CA 1
ATOM 694 C C . GLY A 1 89 ? -12.203 4.050 17.946 1.00 91.88 89 GLY A C 1
ATOM 695 O O . GLY A 1 89 ? -11.900 2.889 18.215 1.00 91.88 89 GLY A O 1
ATOM 696 N N . LYS A 1 90 ? -12.414 4.479 16.704 1.00 93.12 90 LYS A N 1
ATOM 697 C CA . LYS A 1 90 ? -12.236 3.652 15.513 1.00 93.12 90 LYS A CA 1
ATOM 698 C C . LYS A 1 90 ? -11.171 4.275 14.633 1.00 93.12 90 LYS A C 1
ATOM 700 O O . LYS A 1 90 ? -11.213 5.480 14.404 1.00 93.12 90 LYS A O 1
ATOM 705 N N . ILE A 1 91 ? -10.263 3.444 14.144 1.00 95.12 91 ILE A N 1
ATOM 706 C CA . ILE A 1 91 ? -9.380 3.789 13.035 1.00 95.12 91 ILE A CA 1
ATOM 707 C C . ILE A 1 91 ? -9.963 3.128 11.793 1.00 95.12 91 ILE A C 1
ATOM 709 O O . ILE A 1 91 ? -10.401 1.975 11.847 1.00 95.12 91 ILE A O 1
ATOM 713 N N . SER A 1 92 ? -10.012 3.868 10.689 1.00 95.94 92 SER A N 1
ATOM 714 C CA . SER A 1 92 ? -10.472 3.341 9.409 1.00 95.94 92 SER A CA 1
ATOM 715 C C . SER A 1 92 ? -9.522 3.691 8.278 1.00 95.94 92 SER A C 1
ATOM 717 O O . SER A 1 92 ? -8.996 4.798 8.204 1.00 95.94 92 SER A O 1
ATOM 719 N N . TYR A 1 93 ? -9.352 2.753 7.360 1.00 97.19 93 TYR A N 1
ATOM 720 C CA . TYR A 1 93 ? -8.709 2.953 6.074 1.00 97.19 93 TYR A CA 1
ATOM 721 C C . TYR A 1 93 ? -9.755 2.757 4.993 1.00 97.19 93 TYR A C 1
ATOM 723 O O . TYR A 1 93 ? -10.449 1.741 4.977 1.00 97.19 93 TYR A O 1
ATOM 731 N N . LEU A 1 94 ? -9.889 3.741 4.112 1.00 97.38 94 LEU A N 1
ATOM 732 C CA . LEU A 1 94 ? -10.823 3.710 2.997 1.00 97.38 94 LEU A CA 1
ATOM 733 C C . LEU A 1 94 ? -10.056 3.720 1.685 1.00 97.38 94 LEU A C 1
ATOM 735 O O . LEU A 1 94 ? -9.197 4.579 1.476 1.00 97.38 94 LEU A O 1
ATOM 739 N N . VAL A 1 95 ? -10.419 2.806 0.792 1.00 97.25 95 VAL A N 1
ATOM 740 C CA . VAL A 1 95 ? -10.013 2.860 -0.607 1.00 97.25 95 VAL A CA 1
ATOM 741 C C . VAL A 1 95 ? -10.943 3.818 -1.342 1.00 97.25 95 VAL A C 1
ATOM 743 O O . VAL A 1 95 ? -12.166 3.690 -1.289 1.00 97.25 95 VAL A O 1
ATOM 746 N N . MET A 1 96 ? -10.364 4.778 -2.052 1.00 95.62 96 MET A N 1
ATOM 747 C CA . MET A 1 96 ? -11.082 5.681 -2.943 1.00 95.62 96 MET A CA 1
ATOM 748 C C . MET A 1 96 ? -10.482 5.623 -4.339 1.00 95.62 96 MET A C 1
ATOM 750 O O . MET A 1 96 ? -9.268 5.705 -4.494 1.00 95.62 96 MET A O 1
ATOM 754 N N . PHE A 1 97 ? -11.338 5.563 -5.354 1.00 94.94 97 PHE A N 1
ATOM 755 C CA . PHE A 1 97 ? -10.931 5.728 -6.743 1.00 94.94 97 PHE A CA 1
ATOM 756 C C . PHE A 1 97 ? -11.306 7.131 -7.222 1.00 94.94 97 PHE A C 1
ATOM 758 O O . PHE A 1 97 ? -12.485 7.488 -7.265 1.00 94.94 97 PHE A O 1
ATOM 765 N N . LYS A 1 98 ? -10.305 7.953 -7.546 1.00 93.19 98 LYS A N 1
ATOM 766 C CA . LYS A 1 98 ? -10.496 9.332 -8.007 1.00 93.19 98 LYS A CA 1
ATOM 767 C C . LYS A 1 98 ? -9.408 9.709 -9.006 1.00 93.19 98 LYS A C 1
ATOM 769 O O . LYS A 1 98 ? -8.243 9.396 -8.793 1.00 93.19 98 LYS A O 1
ATOM 774 N N . ASP A 1 99 ? -9.795 10.396 -10.079 1.00 93.31 99 ASP A N 1
ATOM 775 C CA . ASP A 1 99 ? -8.881 10.873 -11.128 1.00 93.31 99 ASP A CA 1
ATOM 776 C C . ASP A 1 99 ? -8.069 9.740 -11.794 1.00 93.31 99 ASP A C 1
ATOM 778 O O . ASP A 1 99 ? -6.933 9.929 -12.221 1.00 93.31 99 ASP A O 1
ATOM 782 N N . GLY A 1 100 ? -8.654 8.537 -11.883 1.00 93.50 100 GLY A N 1
ATOM 783 C CA . GLY A 1 100 ? -8.000 7.359 -12.463 1.00 93.50 100 GLY A CA 1
ATOM 784 C C . GLY A 1 100 ? -6.996 6.663 -11.538 1.00 93.50 100 GLY A C 1
ATOM 785 O O . GLY A 1 100 ? -6.257 5.796 -12.002 1.00 93.50 100 GLY A O 1
ATOM 786 N N . LEU A 1 101 ? -6.952 7.041 -10.256 1.00 94.38 101 LEU A N 1
ATOM 787 C CA . LEU A 1 101 ? -6.016 6.521 -9.262 1.00 94.38 101 LEU A CA 1
ATOM 788 C C . LEU A 1 101 ? -6.764 5.975 -8.043 1.00 94.38 101 LEU A C 1
ATOM 790 O O . LEU A 1 101 ? -7.723 6.583 -7.559 1.00 94.38 101 LEU A O 1
ATOM 794 N N . TYR A 1 102 ? -6.300 4.836 -7.541 1.00 95.50 102 TYR A N 1
ATOM 795 C CA . TYR A 1 102 ? -6.690 4.277 -6.254 1.00 95.50 102 TYR A CA 1
ATOM 796 C C . TYR A 1 102 ? -5.880 4.934 -5.141 1.00 95.50 102 TYR A C 1
ATOM 798 O O . TYR A 1 102 ? -4.675 5.151 -5.276 1.00 95.50 102 TYR A O 1
ATOM 806 N N . LYS A 1 103 ? -6.548 5.256 -4.035 1.00 95.06 103 LYS A N 1
ATOM 807 C CA . LYS A 1 103 ? -5.958 5.928 -2.876 1.00 95.06 103 LYS A CA 1
ATOM 808 C C . LYS A 1 103 ? -6.406 5.248 -1.597 1.00 95.06 103 LYS A C 1
ATOM 810 O O . LYS A 1 103 ? -7.592 4.956 -1.466 1.00 95.06 103 LYS A O 1
ATOM 815 N N . ILE A 1 104 ? -5.497 5.073 -0.640 1.00 96.56 104 ILE A N 1
ATOM 816 C CA . ILE A 1 104 ? -5.857 4.673 0.728 1.00 96.56 104 ILE A CA 1
ATOM 817 C C . ILE A 1 104 ? -5.826 5.908 1.622 1.00 96.56 104 ILE A C 1
ATOM 819 O O . ILE A 1 104 ? -4.796 6.577 1.747 1.00 96.56 104 ILE A O 1
ATOM 823 N N . VAL A 1 105 ? -6.956 6.192 2.266 1.00 95.81 105 VAL A N 1
ATOM 824 C CA . VAL A 1 105 ? -7.090 7.287 3.229 1.00 95.81 105 VAL A CA 1
ATOM 825 C C . VAL A 1 105 ? -7.383 6.741 4.608 1.00 95.81 105 VAL A C 1
ATOM 827 O O . VAL A 1 105 ? -8.374 6.048 4.823 1.00 95.81 105 VAL A O 1
ATOM 830 N N . ARG A 1 106 ? -6.512 7.100 5.544 1.00 96.12 106 ARG A N 1
ATOM 831 C CA . ARG A 1 106 ? -6.626 6.810 6.964 1.00 96.12 106 ARG A CA 1
ATOM 832 C C . ARG A 1 106 ? -7.444 7.893 7.660 1.00 96.12 106 ARG A C 1
ATOM 834 O O . ARG A 1 106 ? -7.129 9.076 7.535 1.00 96.12 106 ARG A O 1
ATOM 841 N N . PHE A 1 107 ? -8.382 7.478 8.498 1.00 95.00 107 PHE A N 1
ATOM 842 C CA . PHE A 1 107 ? -9.032 8.298 9.512 1.00 95.00 107 PHE A CA 1
ATOM 843 C C . PHE A 1 107 ? -8.590 7.811 10.891 1.00 95.00 107 PHE A C 1
ATOM 845 O O . PHE A 1 107 ? -8.806 6.652 11.251 1.00 95.00 107 PHE A O 1
ATOM 852 N N . GLY A 1 108 ? -7.911 8.690 11.627 1.00 93.06 108 GLY A N 1
ATOM 853 C CA . GLY A 1 108 ? -7.339 8.377 12.931 1.00 93.06 108 GLY A CA 1
ATOM 854 C C . GLY A 1 108 ? -8.277 8.576 14.109 1.00 93.06 108 GLY A C 1
ATOM 855 O O . GLY A 1 108 ? -9.442 8.953 13.971 1.00 93.06 108 GLY A O 1
ATOM 856 N N . LEU A 1 109 ? -7.716 8.399 15.305 1.00 91.94 109 LEU A N 1
ATOM 857 C CA . LEU A 1 109 ? -8.372 8.797 16.544 1.00 91.94 109 LEU A CA 1
ATOM 858 C C . LEU A 1 109 ? -8.506 10.325 16.622 1.00 91.94 109 LEU A C 1
ATOM 860 O O . LEU A 1 109 ? -7.810 11.082 15.942 1.00 91.94 109 LEU A O 1
ATOM 864 N N . SER A 1 110 ? -9.395 10.793 17.501 1.00 86.00 110 SER A N 1
ATOM 865 C CA . SER A 1 110 ? -9.639 12.226 17.689 1.00 86.00 110 SER A CA 1
ATOM 866 C C . SER A 1 110 ? -8.334 13.004 17.936 1.00 86.00 110 SER A C 1
ATOM 868 O O . SER A 1 110 ? -7.552 12.702 18.847 1.00 86.00 110 SER A O 1
ATOM 870 N N . GLY A 1 111 ? -8.092 14.010 17.092 1.00 83.75 111 GLY A N 1
ATOM 871 C CA . GLY A 1 111 ? -6.900 14.860 17.121 1.00 83.75 111 GLY A CA 1
ATOM 872 C C . GLY A 1 111 ? -5.664 14.320 16.387 1.00 83.75 111 GLY A C 1
ATOM 873 O O . GLY A 1 111 ? -4.669 15.031 16.350 1.00 83.75 111 GLY A O 1
ATOM 874 N N . GLU A 1 112 ? -5.696 13.118 15.799 1.00 85.94 112 GLU A N 1
ATOM 875 C CA . GLU A 1 112 ? -4.589 12.606 14.962 1.00 85.94 112 GLU A CA 1
ATOM 876 C C . GLU A 1 112 ? -4.674 13.070 13.498 1.00 85.94 112 GLU A C 1
ATOM 878 O O . GLU A 1 112 ? -3.686 13.002 12.773 1.00 85.94 112 GLU A O 1
ATOM 883 N N . GLY A 1 113 ? -5.844 13.546 13.062 1.00 84.06 113 GLY A N 1
ATOM 884 C CA . GLY A 1 113 ? -6.088 13.925 11.672 1.00 84.06 113 GLY A CA 1
ATOM 885 C C . GLY A 1 113 ? -6.266 12.728 10.731 1.00 84.06 113 GLY A C 1
ATOM 886 O O . GLY A 1 113 ? -6.278 11.565 11.148 1.00 84.06 113 GLY A O 1
ATOM 887 N N . ASN A 1 114 ? -6.431 13.041 9.445 1.00 89.75 114 ASN A N 1
ATOM 888 C CA . ASN A 1 114 ? -6.598 12.062 8.373 1.00 89.75 114 ASN A CA 1
ATOM 889 C C . ASN A 1 114 ? -5.369 12.100 7.465 1.00 89.75 114 ASN A C 1
ATOM 891 O O . ASN A 1 114 ? -4.926 13.189 7.099 1.00 89.75 114 ASN A O 1
ATOM 895 N N . ASN A 1 115 ? -4.861 10.931 7.073 1.00 88.25 115 ASN A N 1
ATOM 896 C CA . ASN A 1 115 ? -3.640 10.815 6.275 1.00 88.25 115 ASN A CA 1
ATOM 897 C C . ASN A 1 115 ? -3.909 10.094 4.955 1.00 88.25 115 ASN A C 1
ATOM 899 O O . ASN A 1 115 ? -4.620 9.090 4.920 1.00 88.25 115 ASN A O 1
ATOM 903 N N . TYR A 1 116 ? -3.294 10.586 3.884 1.00 89.25 116 TYR A N 1
ATOM 904 C CA . TYR A 1 116 ? -3.164 9.850 2.630 1.00 89.25 116 TYR A CA 1
ATOM 905 C C . TYR A 1 116 ? -1.945 8.939 2.749 1.00 89.25 116 TYR A C 1
ATOM 907 O O . TYR A 1 116 ? -0.859 9.432 3.039 1.00 89.25 116 TYR A O 1
ATOM 915 N N . LEU A 1 117 ? -2.137 7.630 2.583 1.00 91.94 117 LEU A N 1
ATOM 916 C CA . LEU A 1 117 ? -1.052 6.655 2.731 1.00 91.94 117 LEU A CA 1
ATOM 917 C C . LEU A 1 117 ? -0.397 6.308 1.399 1.00 91.94 117 LEU A C 1
ATOM 919 O O . LEU A 1 117 ? 0.816 6.179 1.337 1.00 91.94 117 LEU A O 1
ATOM 923 N N . ILE A 1 118 ? -1.197 6.162 0.344 1.00 93.19 118 ILE A N 1
ATOM 924 C CA . ILE A 1 118 ? -0.708 5.822 -0.992 1.00 93.19 118 ILE A CA 1
ATOM 925 C C . ILE A 1 118 ? -1.679 6.303 -2.069 1.00 93.19 118 ILE A C 1
ATOM 927 O O . ILE A 1 118 ? -2.890 6.376 -1.838 1.00 93.19 118 ILE A O 1
ATOM 931 N N . GLU A 1 119 ? -1.133 6.593 -3.249 1.00 92.56 119 GLU A N 1
ATOM 932 C CA . GLU A 1 119 ? -1.844 6.844 -4.498 1.00 92.56 119 GLU A CA 1
ATOM 933 C C . GLU A 1 119 ? -1.196 6.026 -5.628 1.00 92.56 119 GLU A C 1
ATOM 935 O O . GLU A 1 119 ? 0.001 6.139 -5.876 1.00 92.56 119 GLU A O 1
ATOM 940 N N . THR A 1 120 ? -1.968 5.187 -6.320 1.00 92.62 120 THR A N 1
ATOM 941 C CA . THR A 1 120 ? -1.444 4.314 -7.382 1.00 92.62 120 THR A CA 1
ATOM 942 C C . THR A 1 120 ? -2.487 4.029 -8.460 1.00 92.62 120 THR A C 1
ATOM 944 O O . THR A 1 120 ? -3.690 4.183 -8.261 1.00 92.62 120 THR A O 1
ATOM 947 N N . LYS A 1 121 ? -2.026 3.612 -9.642 1.00 93.25 121 LYS A N 1
ATOM 948 C CA . LYS A 1 121 ? -2.893 3.104 -10.721 1.00 93.25 121 LYS A CA 1
ATOM 949 C C . LYS A 1 121 ? -3.321 1.658 -10.495 1.00 93.25 121 LYS A C 1
ATOM 951 O O . LYS A 1 121 ? -4.252 1.201 -11.152 1.00 93.25 121 LYS A 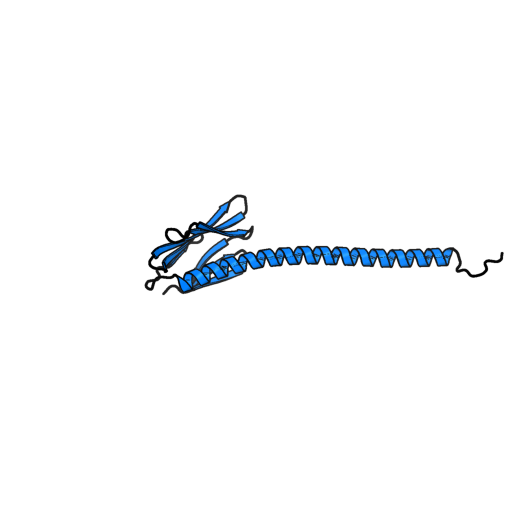O 1
ATOM 956 N N . LYS A 1 122 ? -2.614 0.936 -9.624 1.00 94.50 122 LYS A N 1
ATOM 957 C CA . LYS A 1 122 ? -2.936 -0.446 -9.280 1.00 94.50 122 LYS A CA 1
ATOM 958 C C . LYS A 1 122 ? -4.258 -0.475 -8.522 1.00 94.50 122 LYS A C 1
ATOM 960 O O . LYS A 1 122 ? -4.499 0.379 -7.674 1.00 94.50 122 LYS A O 1
ATOM 965 N N . GLU A 1 123 ? -5.104 -1.445 -8.842 1.00 96.31 123 GLU A N 1
ATOM 966 C CA . GLU A 1 123 ? -6.338 -1.664 -8.094 1.00 96.31 123 GLU A CA 1
ATOM 967 C C . GLU A 1 123 ? -6.019 -2.002 -6.640 1.00 96.31 123 GLU A C 1
ATOM 969 O O . GLU A 1 123 ? -5.079 -2.747 -6.370 1.00 96.31 123 GLU A O 1
ATOM 974 N N . ILE A 1 124 ? -6.784 -1.428 -5.713 1.00 97.38 124 ILE A N 1
ATOM 975 C CA . ILE A 1 124 ? -6.643 -1.697 -4.286 1.00 97.38 124 ILE A CA 1
ATOM 976 C C . ILE A 1 124 ? -7.967 -2.226 -3.765 1.00 97.38 124 ILE A C 1
ATOM 978 O O . ILE A 1 124 ? -9.008 -1.614 -4.000 1.00 97.38 124 ILE A O 1
ATOM 982 N N . HIS A 1 125 ? -7.926 -3.315 -3.009 1.00 97.44 125 HIS A N 1
ATOM 983 C CA . HIS A 1 125 ? -9.062 -3.749 -2.207 1.00 97.44 125 HIS A CA 1
ATOM 984 C C . HIS A 1 125 ? -8.587 -4.444 -0.936 1.00 97.44 125 HIS A C 1
ATOM 986 O O . HIS A 1 125 ? -7.515 -5.047 -0.902 1.00 97.44 125 HIS A O 1
ATOM 992 N N . PHE A 1 126 ? -9.397 -4.372 0.114 1.00 97.94 126 PHE A N 1
ATOM 993 C CA . PHE A 1 126 ? -9.189 -5.183 1.305 1.00 97.94 126 PHE A CA 1
ATOM 994 C C . PHE A 1 126 ? -9.951 -6.500 1.195 1.00 97.94 126 PHE A C 1
ATOM 996 O O . PHE A 1 126 ? -11.004 -6.595 0.561 1.00 97.94 126 PHE A O 1
ATOM 1003 N N . SER A 1 127 ? -9.429 -7.519 1.856 1.00 96.81 127 SER A N 1
ATOM 1004 C CA . SER A 1 127 ? -10.046 -8.836 1.933 1.00 96.81 127 SER A CA 1
ATOM 1005 C C . SER A 1 127 ? -9.841 -9.435 3.315 1.00 96.81 127 SER A C 1
ATOM 1007 O O . SER A 1 127 ? -8.916 -9.073 4.041 1.00 96.81 127 SER A O 1
ATOM 1009 N N . GLN A 1 128 ? -10.716 -10.367 3.679 1.00 95.25 128 GLN A N 1
ATOM 1010 C CA . GLN A 1 128 ? -10.579 -11.151 4.896 1.00 95.25 128 GLN A CA 1
ATOM 1011 C C . GLN A 1 128 ? -10.844 -12.618 4.577 1.00 95.25 128 GLN A C 1
ATOM 1013 O O . GLN A 1 128 ? -11.920 -12.968 4.089 1.00 95.25 128 GLN A O 1
ATOM 1018 N N . GLU A 1 129 ? -9.863 -13.466 4.870 1.00 93.25 129 GLU A N 1
ATOM 1019 C CA . GLU A 1 129 ? -9.955 -14.915 4.738 1.00 93.25 129 GLU A CA 1
ATOM 1020 C C . GLU A 1 129 ? -9.826 -15.553 6.126 1.00 93.25 129 GLU A C 1
ATOM 1022 O O . GLU A 1 129 ? -8.769 -15.567 6.762 1.00 93.25 129 GLU A O 1
ATOM 1027 N N . GLY A 1 130 ? -10.953 -16.045 6.644 1.00 90.25 130 GLY A N 1
ATOM 1028 C CA . GLY A 1 130 ? -11.036 -16.513 8.023 1.00 90.25 130 GLY A CA 1
ATOM 1029 C C . GLY A 1 130 ? -10.695 -15.393 9.010 1.00 90.25 130 GLY A C 1
ATOM 1030 O O . GLY A 1 130 ? -11.421 -14.403 9.114 1.00 90.25 130 GLY A O 1
ATOM 1031 N N . LYS A 1 131 ? -9.596 -15.564 9.750 1.00 91.12 131 LYS A N 1
ATOM 1032 C CA . LYS A 1 131 ? -9.112 -14.569 10.717 1.00 91.12 131 LYS A CA 1
ATOM 1033 C C . LYS A 1 131 ? -8.091 -13.596 10.133 1.00 91.12 131 LYS A C 1
ATOM 1035 O O . LYS A 1 131 ? -7.815 -12.587 10.767 1.00 91.12 131 LYS A O 1
ATOM 1040 N N . VAL A 1 132 ? -7.501 -13.887 8.978 1.00 93.00 132 VAL A N 1
ATOM 1041 C CA . VAL A 1 132 ? -6.465 -13.030 8.392 1.00 93.00 132 VAL A CA 1
ATOM 1042 C C . VAL A 1 132 ? -7.140 -11.969 7.539 1.00 93.00 132 VAL A C 1
ATOM 1044 O O . VAL A 1 132 ? -7.990 -12.292 6.708 1.00 93.00 132 VAL A O 1
ATOM 1047 N N . PHE A 1 133 ? -6.783 -10.708 7.752 1.00 95.06 133 PHE A N 1
ATOM 1048 C CA . PHE A 1 133 ? -7.186 -9.620 6.871 1.00 95.06 133 PHE A CA 1
ATOM 1049 C C . PHE A 1 133 ? -5.972 -9.031 6.162 1.00 95.06 133 PHE A C 1
ATOM 1051 O O . PHE A 1 133 ? -4.890 -8.893 6.740 1.00 95.06 133 PHE A O 1
ATOM 1058 N N . SER A 1 134 ? -6.181 -8.680 4.900 1.00 96.81 134 SER A N 1
ATOM 1059 C CA . SER A 1 134 ? -5.120 -8.363 3.950 1.00 96.81 134 SER A CA 1
ATOM 1060 C C . SER A 1 134 ? -5.546 -7.199 3.055 1.00 96.81 134 SER A C 1
ATOM 1062 O O . SER A 1 134 ? -6.733 -6.872 2.939 1.00 96.81 134 SER A O 1
ATOM 1064 N N . VAL A 1 135 ? -4.570 -6.560 2.417 1.00 97.75 135 VAL A N 1
ATOM 1065 C CA . VAL A 1 135 ? -4.782 -5.601 1.331 1.00 97.75 135 VAL A CA 1
ATOM 1066 C C . VAL A 1 135 ? -4.136 -6.133 0.064 1.00 97.75 135 VAL A C 1
ATOM 1068 O O . VAL A 1 135 ? -2.971 -6.528 0.061 1.00 97.75 135 VAL A O 1
ATOM 1071 N N . THR A 1 136 ? -4.893 -6.128 -1.021 1.00 97.12 136 THR A N 1
ATOM 1072 C CA . THR A 1 136 ? -4.385 -6.411 -2.358 1.00 97.12 136 THR A CA 1
ATOM 1073 C C . THR A 1 136 ? -4.074 -5.089 -3.039 1.00 97.12 136 THR A C 1
ATOM 1075 O O . THR A 1 136 ? -4.921 -4.196 -3.050 1.00 97.12 136 THR A O 1
ATOM 1078 N N . ILE A 1 137 ? -2.874 -4.956 -3.603 1.00 95.88 137 ILE A N 1
ATOM 1079 C CA . ILE A 1 137 ? -2.445 -3.810 -4.412 1.00 95.88 137 ILE A CA 1
ATOM 1080 C C . ILE A 1 137 ? -1.929 -4.351 -5.749 1.00 95.88 137 ILE A C 1
ATOM 1082 O O . ILE A 1 137 ? -0.826 -4.894 -5.843 1.00 95.88 137 ILE A O 1
ATOM 1086 N N . GLY A 1 138 ? -2.733 -4.207 -6.801 1.00 94.00 138 GLY A N 1
ATOM 1087 C CA . GLY A 1 138 ? -2.487 -4.837 -8.096 1.00 94.00 138 GLY A CA 1
ATOM 1088 C C . GLY A 1 138 ? -2.526 -6.357 -7.965 1.00 94.00 138 GLY A C 1
ATOM 1089 O O . GLY A 1 138 ? -3.535 -6.908 -7.544 1.00 94.00 138 GLY A O 1
ATOM 1090 N N . ASP A 1 139 ? -1.413 -7.013 -8.288 1.00 92.94 139 ASP A N 1
ATOM 1091 C CA . ASP A 1 139 ? -1.288 -8.475 -8.230 1.00 92.94 139 ASP A CA 1
ATOM 1092 C C . ASP A 1 139 ? -0.658 -8.978 -6.917 1.00 92.94 139 ASP A C 1
ATOM 1094 O O . ASP A 1 139 ? -0.426 -10.178 -6.756 1.00 92.94 139 ASP A O 1
ATOM 1098 N N . THR A 1 140 ? -0.350 -8.076 -5.977 1.00 93.00 140 THR A N 1
ATOM 1099 C CA . THR A 1 140 ? 0.319 -8.419 -4.716 1.00 93.00 140 THR A CA 1
ATOM 1100 C C . THR A 1 140 ? -0.659 -8.358 -3.551 1.00 93.00 140 THR A C 1
ATOM 1102 O O . THR A 1 140 ? -1.341 -7.353 -3.362 1.00 93.00 140 THR A O 1
ATOM 1105 N N . ILE A 1 141 ? -0.684 -9.415 -2.738 1.00 96.00 141 ILE A N 1
ATOM 1106 C CA . ILE A 1 141 ? -1.480 -9.501 -1.509 1.00 96.00 141 ILE A CA 1
ATOM 1107 C C . ILE A 1 141 ? -0.551 -9.311 -0.309 1.00 96.00 141 ILE A C 1
ATOM 1109 O O . ILE A 1 141 ? 0.494 -9.958 -0.223 1.00 96.00 141 ILE A O 1
ATOM 1113 N N . TYR A 1 142 ? -0.945 -8.441 0.616 1.00 95.81 142 TYR A N 1
ATOM 1114 C CA . TYR A 1 142 ? -0.216 -8.152 1.845 1.00 95.81 142 TYR A CA 1
ATOM 1115 C C . TYR A 1 142 ? -1.082 -8.429 3.067 1.00 95.81 142 TYR A C 1
ATOM 1117 O O . TYR A 1 142 ? -2.125 -7.798 3.247 1.00 95.81 142 TYR A O 1
ATOM 1125 N N . ASP A 1 143 ? -0.621 -9.318 3.941 1.00 95.81 143 ASP A N 1
ATOM 1126 C CA . ASP A 1 143 ? -1.290 -9.584 5.211 1.00 95.81 143 ASP A CA 1
ATOM 1127 C C . ASP A 1 143 ? -1.069 -8.429 6.189 1.00 95.81 143 ASP A C 1
ATOM 1129 O O . ASP A 1 143 ? 0.062 -7.999 6.435 1.00 95.81 143 ASP A O 1
ATOM 1133 N N . LEU A 1 144 ? -2.168 -7.934 6.755 1.00 94.38 144 LEU A N 1
ATOM 1134 C CA . LEU A 1 144 ? -2.171 -6.792 7.666 1.00 94.38 144 LEU A CA 1
ATOM 1135 C C . LEU A 1 144 ? -2.310 -7.213 9.129 1.00 94.38 144 LEU A C 1
ATOM 1137 O O . LEU A 1 144 ? -1.826 -6.509 10.012 1.00 94.38 144 LEU A O 1
ATOM 1141 N N . GLY A 1 145 ? -2.955 -8.348 9.403 1.00 91.25 145 GLY A N 1
ATOM 1142 C CA . GLY A 1 145 ? -3.107 -8.848 10.763 1.00 91.25 145 GLY A CA 1
ATOM 1143 C C . GLY A 1 145 ? -4.109 -9.989 10.896 1.00 91.25 145 GLY A C 1
ATOM 1144 O O . GLY A 1 145 ? -4.641 -10.508 9.914 1.00 91.25 145 GLY A O 1
ATOM 1145 N N . ILE A 1 146 ? -4.356 -10.376 12.148 1.00 89.31 146 ILE A N 1
ATOM 1146 C CA . ILE A 1 146 ? -5.281 -11.448 12.525 1.00 89.31 146 ILE A CA 1
ATOM 1147 C C . ILE A 1 146 ? -6.372 -10.852 13.422 1.00 89.31 146 ILE A C 1
ATOM 1149 O O . ILE A 1 146 ? -6.054 -10.199 14.417 1.00 89.31 146 ILE A O 1
ATOM 1153 N N . SER A 1 147 ? -7.643 -11.056 13.073 1.00 82.12 147 SER A N 1
ATOM 1154 C CA . SER A 1 147 ? -8.803 -10.736 13.911 1.00 82.12 147 SER A CA 1
ATOM 1155 C C . SER A 1 147 ? -9.024 -11.849 14.942 1.00 82.12 147 SER A C 1
ATOM 1157 O O . SER A 1 147 ? -9.057 -13.024 14.561 1.00 82.12 147 SER A O 1
ATOM 1159 N N . GLU A 1 148 ? -9.172 -11.503 16.223 1.00 68.50 148 GLU A N 1
ATOM 1160 C CA . GLU A 1 148 ? -9.355 -12.480 17.314 1.00 68.50 148 GLU A CA 1
ATOM 1161 C C . GLU A 1 148 ? -10.701 -13.217 17.271 1.00 68.50 148 GLU A C 1
ATOM 1163 O O . GLU A 1 148 ? -11.749 -12.578 17.034 1.00 68.50 148 GLU A O 1
#

Radius of gyration: 28.53 Å; chains: 1; bounding box: 72×31×80 Å

pLDDT: mean 88.37, std 10.49, range [41.38, 97.94]

Sequence (148 aa):
MHFSSGYSLVETLALMFCICTVVMVGLFSLSLAMKTRARLVYDIDLLTDEFYAVDFMRHEYEVKAAASSSVSVTLNSLIFNANYDKKSGKISYLVMFKDGLYKIVRFGLSGEGNNYLIETKKEIHFSQEGKVFSVTIGDTIYDLGISE

Secondary structure (DSSP, 8-state):
---SS---HHHHHHHHHHHHHHHHHHHHHHHHHHHHHHHHHHHHHHHHHHHHHHHHHHHHHHHHB-SS--EEEETTEEEEEEEETTEEEEEEEEEEEETTEEEEEEE-STTS-EEEEEEESS-EEEEEETTEEEEEETTEEEEEEE--

Foldseek 3Di:
DDPPDDDDPVVVVVVVVVVVVVVVVVVVVVVVVVVVVVVVVVVVVQVVLVVQLLVVLLVCCVQFADPQWPWDFDFFKTKTWGDPPNFTDMKMWGWDQDPLWTWIKIDDTPPPHIDTSDIGNFDWTWDDDQQWIWIDGHPDIGTRDGRD